Protein AF-A0A953YKD8-F1 (afdb_monomer_lite)

Secondary structure (DSSP, 8-state):
---HHHHHHHHHHHHHH-TT--EEEEEEE-TTS-EEEEEEEGGGHHHHTTT--EEEGGGGSB-TTS-B-GGGS-SGGG--PEEEEEE-TT--EE-TT-SS-EEEEEEEEE-TT-TTS---

pLDDT: mean 86.25, std 9.63, range [54.41, 97.06]

Foldseek 3Di:
DFDLVLQLVVLVVVCVVCVQAFKEWEWEAAPVRDIDTDIDGSVCSNVLSVLNDWDFLQQNPAPPVRHGDVVVVQDPVVPRATWRKGWDPPAWAWDVPDPGTYTYTYIFTDGPVGNPDTRD

Radius of gyration: 14.73 Å; chains: 1; bounding box: 39×30×34 Å

Structure (mmCIF, N/CA/C/O backbone):
data_AF-A0A953YKD8-F1
#
_entry.id   AF-A0A953YKD8-F1
#
loop_
_atom_site.group_PDB
_atom_site.id
_atom_site.type_symbol
_atom_site.label_atom_id
_atom_site.label_alt_id
_atom_site.label_comp_id
_atom_site.label_asym_id
_atom_site.label_entity_id
_atom_site.label_seq_id
_atom_site.pdbx_PDB_ins_code
_atom_site.Cartn_x
_atom_site.Cartn_y
_atom_site.Cartn_z
_atom_site.occupancy
_atom_site.B_iso_or_equiv
_atom_site.auth_seq_id
_atom_site.auth_comp_id
_atom_site.auth_asym_id
_atom_site.auth_atom_id
_atom_site.pdbx_PDB_model_num
ATOM 1 N N . MET A 1 1 ? -7.433 10.111 -12.520 1.00 64.25 1 MET A N 1
ATOM 2 C CA . MET A 1 1 ? -7.362 11.146 -11.475 1.00 64.25 1 MET A CA 1
ATOM 3 C C . MET A 1 1 ? -7.760 10.469 -10.183 1.00 64.25 1 MET A C 1
ATOM 5 O O . MET A 1 1 ? -8.803 9.824 -10.176 1.00 64.25 1 MET A O 1
ATOM 9 N N . PHE A 1 2 ? -6.877 10.481 -9.191 1.00 79.81 2 PHE A N 1
ATOM 10 C CA . PHE A 1 2 ? -7.077 9.792 -7.917 1.00 79.81 2 PHE A CA 1
ATOM 11 C C . PHE A 1 2 ? -8.248 10.428 -7.151 1.00 79.81 2 PHE A C 1
ATOM 13 O O . PHE A 1 2 ? -8.464 11.636 -7.258 1.00 79.81 2 PHE A O 1
ATOM 20 N N . ASP A 1 3 ? -9.052 9.616 -6.461 1.00 84.25 3 ASP A N 1
ATOM 21 C CA . ASP A 1 3 ? -10.256 10.071 -5.748 1.00 84.25 3 ASP A CA 1
ATOM 22 C C . ASP A 1 3 ? -10.079 9.892 -4.237 1.00 84.25 3 ASP A C 1
ATOM 24 O O . ASP A 1 3 ? -10.720 9.075 -3.570 1.00 84.25 3 ASP A O 1
ATOM 28 N N . ASP A 1 4 ? -9.150 10.678 -3.705 1.00 81.69 4 ASP A N 1
ATOM 29 C CA . ASP A 1 4 ? -8.762 10.631 -2.299 1.00 81.69 4 ASP A CA 1
ATOM 30 C C . ASP A 1 4 ? -9.909 11.063 -1.368 1.00 81.69 4 ASP A C 1
ATOM 32 O O . ASP A 1 4 ? -10.013 10.603 -0.230 1.00 81.69 4 ASP A O 1
ATOM 36 N N . ALA A 1 5 ? -10.814 11.918 -1.859 1.00 84.56 5 ALA A N 1
ATOM 37 C CA . ALA A 1 5 ? -11.975 12.384 -1.108 1.00 84.56 5 ALA A CA 1
ATOM 38 C C . ALA A 1 5 ? -13.009 11.269 -0.899 1.00 84.56 5 ALA A C 1
ATOM 40 O O . ALA A 1 5 ? -13.537 11.131 0.209 1.00 84.56 5 ALA A O 1
ATOM 41 N N . ALA A 1 6 ? -13.283 10.456 -1.926 1.00 89.06 6 ALA A N 1
ATOM 42 C CA . ALA A 1 6 ? -14.122 9.271 -1.769 1.00 89.06 6 ALA A CA 1
ATOM 43 C C . ALA A 1 6 ? -13.491 8.275 -0.787 1.00 89.06 6 ALA A C 1
ATOM 45 O O . ALA A 1 6 ? -14.187 7.758 0.092 1.00 89.06 6 ALA A O 1
ATOM 46 N N . PHE A 1 7 ? -12.171 8.077 -0.871 1.00 92.12 7 PHE A N 1
ATOM 47 C CA . PHE A 1 7 ? -11.462 7.201 0.058 1.00 92.12 7 PHE A CA 1
ATOM 48 C C . PHE A 1 7 ? -11.509 7.705 1.508 1.00 92.12 7 PHE A C 1
ATOM 50 O O . PHE A 1 7 ? -11.652 6.905 2.427 1.00 92.12 7 PHE A O 1
ATOM 57 N N . ALA A 1 8 ? -11.447 9.019 1.747 1.00 91.44 8 ALA A N 1
ATOM 58 C CA . ALA A 1 8 ? -11.550 9.580 3.097 1.00 91.44 8 ALA A CA 1
ATOM 59 C C . ALA A 1 8 ? -12.854 9.167 3.803 1.00 91.44 8 ALA A C 1
ATOM 61 O O . ALA A 1 8 ? -12.846 8.801 4.981 1.00 91.44 8 ALA A O 1
ATOM 62 N N . ALA A 1 9 ? -13.976 9.212 3.078 1.00 92.50 9 ALA A N 1
ATOM 63 C CA . ALA A 1 9 ? -15.276 8.805 3.603 1.00 92.50 9 ALA A CA 1
ATOM 64 C C . ALA A 1 9 ? -15.348 7.287 3.838 1.00 92.50 9 ALA A C 1
ATOM 66 O O . ALA A 1 9 ? -15.866 6.848 4.865 1.00 92.50 9 ALA A O 1
ATOM 67 N N . GLU A 1 10 ? -14.798 6.493 2.915 1.00 94.44 10 GLU A N 1
ATOM 68 C CA . GLU A 1 10 ? -14.698 5.034 3.039 1.00 94.44 10 GLU A CA 1
ATOM 69 C C . GLU A 1 10 ? -13.854 4.619 4.250 1.00 94.44 10 GLU A C 1
ATOM 71 O O . GLU A 1 10 ? -14.288 3.787 5.043 1.00 94.44 10 GLU A O 1
ATOM 76 N N . ALA A 1 11 ? -12.687 5.236 4.438 1.00 93.75 11 ALA A N 1
ATOM 77 C CA . ALA A 1 11 ? -11.790 4.976 5.558 1.00 93.75 11 ALA A CA 1
ATOM 78 C C . ALA A 1 11 ? -12.462 5.244 6.912 1.00 93.75 11 ALA A C 1
ATOM 80 O O . ALA A 1 11 ? -12.356 4.426 7.826 1.00 93.75 11 ALA A O 1
ATOM 81 N N . ALA A 1 12 ? -13.185 6.363 7.036 1.00 93.31 12 ALA A N 1
ATOM 82 C CA . ALA A 1 12 ? -13.934 6.683 8.250 1.00 93.31 12 ALA A CA 1
ATOM 83 C C . ALA A 1 12 ? -15.038 5.648 8.522 1.00 93.31 12 ALA A C 1
ATOM 85 O O . ALA A 1 12 ? -15.122 5.110 9.623 1.00 93.31 12 ALA A O 1
ATOM 86 N N . ALA A 1 13 ? -15.834 5.311 7.501 1.00 95.06 13 ALA A N 1
ATOM 87 C CA . ALA A 1 13 ? -16.893 4.312 7.626 1.00 95.06 13 ALA A CA 1
ATOM 88 C C . ALA A 1 13 ? -16.350 2.914 7.976 1.00 95.06 13 ALA A C 1
ATOM 90 O O . ALA A 1 13 ? -16.966 2.188 8.756 1.00 95.06 13 ALA A O 1
ATOM 91 N N . TYR A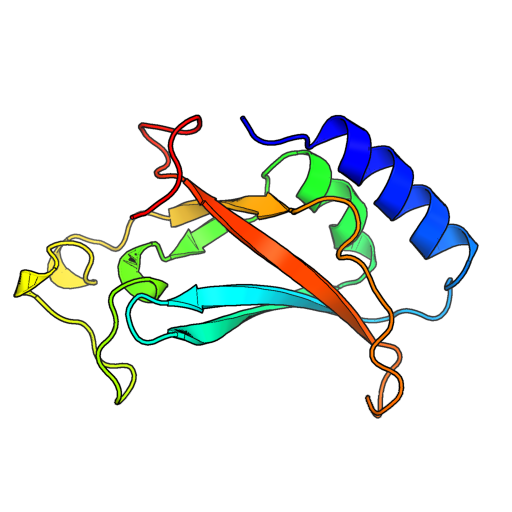 1 14 ? -15.191 2.541 7.426 1.00 95.81 14 TYR A N 1
ATOM 92 C CA . TYR A 1 14 ? -14.529 1.275 7.725 1.00 95.81 14 TYR A CA 1
ATOM 93 C C . TYR A 1 14 ? -14.069 1.203 9.184 1.00 95.81 14 TYR A C 1
ATOM 95 O O . TYR A 1 14 ? -14.329 0.203 9.846 1.00 95.81 14 TYR A O 1
ATOM 103 N N . LEU A 1 15 ? -13.414 2.248 9.702 1.00 94.50 15 LEU A N 1
ATOM 104 C CA . LEU A 1 15 ? -12.930 2.267 11.089 1.00 94.50 15 LEU A CA 1
ATOM 105 C C . LEU A 1 15 ? -14.078 2.249 12.107 1.00 94.50 15 LEU A C 1
ATOM 107 O O . LEU A 1 15 ? -13.950 1.603 13.145 1.00 94.50 15 LEU A O 1
ATOM 111 N N . ASP A 1 16 ? -15.208 2.886 11.792 1.00 95.50 16 ASP A N 1
ATOM 112 C CA . ASP A 1 16 ? -16.421 2.808 12.614 1.00 95.50 16 ASP A CA 1
ATOM 113 C C . ASP A 1 16 ? -17.013 1.387 12.633 1.00 95.50 16 ASP A C 1
ATOM 115 O O . ASP A 1 16 ? -17.519 0.930 13.661 1.00 95.50 16 ASP A O 1
ATOM 119 N N . ALA A 1 17 ? -16.956 0.676 11.501 1.00 96.00 17 ALA A N 1
ATOM 120 C CA . ALA A 1 17 ? -17.465 -0.689 11.372 1.00 96.00 17 ALA A CA 1
ATOM 121 C C . ALA A 1 17 ? -16.509 -1.760 11.935 1.00 96.00 17 ALA A C 1
ATOM 123 O O . ALA A 1 17 ? -16.974 -2.806 12.390 1.00 96.00 17 ALA A O 1
ATOM 124 N N . HIS A 1 18 ? -15.200 -1.496 11.906 1.00 95.38 18 HIS A N 1
ATOM 125 C CA . HIS A 1 18 ? -14.125 -2.423 12.274 1.00 95.38 18 HIS A CA 1
ATOM 126 C C . HIS A 1 18 ? -13.112 -1.781 13.242 1.00 95.38 18 HIS A C 1
ATOM 128 O O . HIS A 1 18 ? -11.915 -1.701 12.919 1.00 95.38 18 HIS A O 1
ATOM 134 N N . PRO A 1 19 ? -13.558 -1.321 14.429 1.00 95.06 19 PRO A N 1
ATOM 135 C CA . PRO A 1 19 ? -12.711 -0.613 15.393 1.00 95.06 19 PRO A CA 1
ATOM 136 C C . PRO A 1 19 ? -11.572 -1.473 15.961 1.00 95.06 19 PRO A C 1
ATOM 138 O O . PRO A 1 19 ? -10.636 -0.949 16.557 1.00 95.06 19 PRO A O 1
ATOM 141 N N . GLU A 1 20 ? -11.640 -2.794 15.802 1.00 95.19 20 GLU A N 1
ATOM 142 C CA . GLU A 1 20 ? -10.607 -3.743 16.208 1.00 95.19 20 GLU A CA 1
ATOM 143 C C . GLU A 1 20 ? -9.412 -3.815 15.249 1.00 95.19 20 GLU A C 1
ATOM 145 O O . GLU A 1 20 ? -8.426 -4.471 15.580 1.00 95.19 20 GLU A O 1
ATOM 150 N N . THR A 1 21 ? -9.490 -3.196 14.063 1.00 96.44 21 THR A N 1
ATOM 151 C CA . THR A 1 21 ? -8.423 -3.255 13.052 1.00 96.44 21 THR A CA 1
ATOM 152 C C . THR A 1 21 ? -7.113 -2.704 13.618 1.00 96.44 21 THR A C 1
ATOM 154 O O . THR A 1 21 ? -7.043 -1.558 14.045 1.00 96.44 21 THR A O 1
ATOM 157 N N . GLU A 1 22 ? -6.042 -3.496 13.567 1.00 95.81 22 GLU A N 1
ATOM 158 C CA . GLU A 1 22 ? -4.723 -3.089 14.066 1.00 95.81 22 GLU A CA 1
ATOM 159 C C . GLU A 1 22 ? -3.801 -2.616 12.935 1.00 95.81 22 GLU A C 1
ATOM 161 O O . GLU A 1 22 ? -2.956 -1.736 13.119 1.00 95.81 22 GLU A O 1
ATOM 166 N N . LYS A 1 23 ? -3.936 -3.227 11.755 1.00 95.25 23 LYS A N 1
ATOM 167 C CA . LYS A 1 23 ? -2.997 -3.084 10.639 1.00 95.25 23 LYS A CA 1
ATOM 168 C C . LYS A 1 23 ? -3.741 -2.928 9.319 1.00 95.25 23 LYS A C 1
ATOM 170 O O . LYS A 1 23 ? -4.769 -3.562 9.109 1.00 95.25 23 LYS A O 1
ATOM 175 N N . VAL A 1 24 ? -3.167 -2.162 8.401 1.00 95.31 24 VAL A N 1
ATOM 176 C CA . VAL A 1 24 ? -3.621 -2.059 7.013 1.00 95.31 24 VAL A CA 1
ATOM 177 C C . VAL A 1 24 ? -2.481 -2.441 6.078 1.00 95.31 24 VAL A C 1
ATOM 179 O O . VAL A 1 24 ? -1.339 -2.008 6.250 1.00 95.31 24 VAL A O 1
ATOM 182 N N . GLU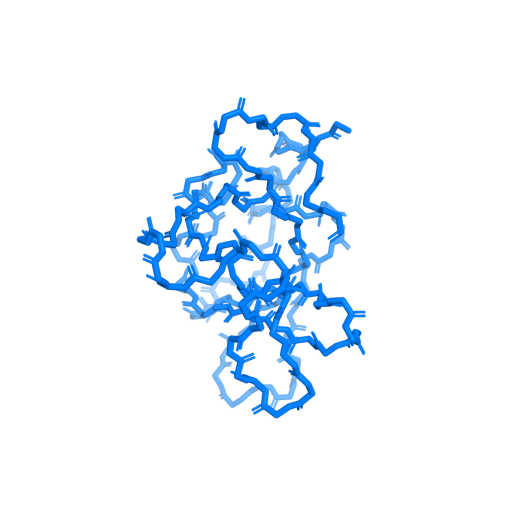 A 1 25 ? -2.782 -3.285 5.100 1.00 94.94 25 GLU A N 1
ATOM 183 C CA . GLU A 1 25 ? -1.882 -3.669 4.020 1.00 94.94 25 GLU A CA 1
ATOM 184 C C . GLU A 1 25 ? -2.156 -2.792 2.804 1.00 94.94 25 GLU A C 1
ATOM 186 O O . GLU A 1 25 ? -3.231 -2.837 2.213 1.00 94.94 25 GLU A O 1
ATOM 191 N N . LEU A 1 26 ? -1.172 -1.976 2.450 1.00 93.81 26 LEU A N 1
ATOM 192 C CA . LEU A 1 26 ? -1.173 -1.176 1.237 1.00 93.81 26 LEU A CA 1
ATOM 193 C C . LEU A 1 26 ? -0.623 -2.059 0.131 1.00 93.81 26 LEU A C 1
ATOM 195 O O . LEU A 1 26 ? 0.516 -2.495 0.270 1.00 93.81 26 LEU A O 1
ATOM 199 N N . LEU A 1 27 ? -1.396 -2.341 -0.913 1.00 94.00 27 LEU A N 1
ATOM 200 C CA . LEU A 1 27 ? -1.040 -3.315 -1.946 1.00 94.00 27 LEU A CA 1
ATOM 201 C C . LEU A 1 27 ? -1.035 -2.674 -3.332 1.00 94.00 27 LEU A C 1
ATOM 203 O O . LEU A 1 27 ? -1.958 -1.949 -3.679 1.00 94.00 27 LEU A O 1
ATOM 207 N N . PHE A 1 28 ? -0.045 -2.985 -4.159 1.00 91.12 28 PHE A N 1
ATOM 208 C CA . PHE A 1 28 ? -0.021 -2.609 -5.572 1.00 91.12 28 PHE A CA 1
ATOM 209 C C . PHE A 1 28 ? 0.682 -3.696 -6.402 1.00 91.12 28 PHE A C 1
ATOM 211 O O . PHE A 1 28 ? 1.593 -4.352 -5.891 1.00 91.12 28 PHE A O 1
ATOM 218 N N . PRO A 1 29 ? 0.260 -3.942 -7.653 1.00 90.94 29 PRO A N 1
ATOM 219 C CA . PRO A 1 29 ? 0.982 -4.827 -8.560 1.00 90.94 29 PRO A CA 1
ATOM 220 C C . PRO A 1 29 ? 2.215 -4.121 -9.140 1.00 90.94 29 PRO A C 1
ATOM 222 O O . PRO A 1 29 ? 2.137 -2.953 -9.511 1.00 90.94 29 PRO A O 1
ATOM 225 N N . ASP A 1 30 ? 3.336 -4.832 -9.243 1.00 88.94 30 ASP A N 1
ATOM 226 C CA . ASP A 1 30 ? 4.493 -4.388 -10.030 1.00 88.94 30 ASP A CA 1
ATOM 227 C C . ASP A 1 30 ? 4.331 -4.722 -11.529 1.00 88.94 30 ASP A C 1
ATOM 229 O O . ASP A 1 30 ? 3.347 -5.344 -11.943 1.00 88.94 30 ASP A O 1
ATOM 233 N N . ALA A 1 31 ? 5.322 -4.362 -12.351 1.00 85.94 31 ALA A N 1
ATOM 234 C CA . ALA A 1 31 ? 5.335 -4.641 -13.790 1.00 85.94 31 ALA A CA 1
ATOM 235 C C . ALA A 1 31 ? 5.273 -6.143 -14.151 1.00 85.94 31 ALA A C 1
ATOM 237 O O . ALA A 1 31 ? 4.891 -6.501 -15.267 1.00 85.94 31 ALA A O 1
ATOM 238 N N . ASN A 1 32 ? 5.616 -7.036 -13.217 1.00 88.75 32 ASN A N 1
ATOM 239 C CA . ASN A 1 32 ? 5.515 -8.488 -13.379 1.00 88.75 32 ASN A CA 1
ATOM 240 C C . ASN A 1 32 ? 4.179 -9.049 -12.852 1.00 88.75 32 ASN A C 1
ATOM 242 O O . ASN A 1 32 ? 3.960 -10.262 -12.897 1.00 88.75 32 ASN A O 1
ATOM 246 N N . GLY A 1 33 ? 3.288 -8.197 -12.335 1.00 88.50 33 GLY A N 1
ATOM 247 C CA . GLY A 1 33 ? 2.036 -8.589 -11.691 1.00 88.50 33 GLY A CA 1
ATOM 248 C C . GLY A 1 33 ? 2.213 -9.158 -10.281 1.00 88.50 33 GLY A C 1
ATOM 249 O O . GLY A 1 33 ? 1.271 -9.735 -9.732 1.00 88.50 33 GLY A O 1
ATOM 250 N N . VAL A 1 34 ? 3.397 -9.020 -9.680 1.00 91.81 34 VAL A N 1
ATOM 251 C CA . VAL A 1 34 ? 3.649 -9.425 -8.296 1.00 91.81 34 VAL A CA 1
ATOM 252 C C . VAL A 1 34 ? 3.049 -8.373 -7.373 1.00 91.81 34 VAL A C 1
ATOM 254 O O . VAL A 1 34 ? 3.349 -7.186 -7.486 1.00 91.81 34 VAL A O 1
ATOM 257 N N . ILE A 1 35 ? 2.201 -8.806 -6.438 1.00 91.44 35 ILE A N 1
ATOM 258 C CA . ILE A 1 35 ? 1.648 -7.909 -5.422 1.00 91.44 35 ILE A CA 1
ATOM 259 C C . ILE A 1 35 ? 2.747 -7.538 -4.431 1.00 91.44 35 ILE A C 1
ATOM 261 O O . ILE A 1 35 ? 3.329 -8.398 -3.766 1.00 91.44 35 ILE A O 1
ATOM 265 N N . ARG A 1 36 ? 2.998 -6.238 -4.320 1.00 90.69 36 ARG A N 1
ATOM 266 C CA . ARG A 1 36 ? 3.950 -5.627 -3.399 1.00 90.69 36 ARG A CA 1
ATOM 267 C C . ARG A 1 36 ? 3.242 -4.619 -2.516 1.00 90.69 36 ARG A C 1
ATOM 269 O O . ARG A 1 36 ? 2.096 -4.247 -2.764 1.00 90.69 36 ARG A O 1
ATOM 276 N N . GLY A 1 37 ? 3.937 -4.174 -1.475 1.00 88.69 37 GLY A N 1
ATOM 277 C CA . GLY A 1 37 ? 3.438 -3.076 -0.675 1.00 88.69 37 GLY A CA 1
ATOM 278 C C . GLY A 1 37 ? 3.985 -2.990 0.735 1.00 88.69 37 GLY A C 1
ATOM 279 O O . GLY A 1 37 ? 5.087 -3.455 1.025 1.00 88.69 37 GLY A O 1
ATOM 280 N N . LYS A 1 38 ? 3.224 -2.327 1.605 1.00 90.56 38 LYS A N 1
ATOM 281 C CA . LYS A 1 38 ? 3.672 -1.913 2.936 1.00 90.56 38 LYS A CA 1
ATOM 282 C C . LYS A 1 38 ? 2.569 -2.097 3.960 1.00 90.56 38 LYS A C 1
ATOM 284 O O . LYS A 1 38 ? 1.396 -1.877 3.682 1.00 90.56 38 LYS A O 1
ATOM 289 N N . TRP A 1 39 ? 2.962 -2.455 5.173 1.00 92.81 39 TRP A N 1
ATOM 290 C CA . TRP A 1 39 ? 2.059 -2.451 6.314 1.00 92.81 39 TRP A CA 1
ATOM 291 C C . TRP A 1 39 ? 2.115 -1.118 7.045 1.00 92.81 39 TRP A C 1
ATOM 293 O O . TRP A 1 39 ? 3.201 -0.600 7.317 1.00 92.81 39 TRP A O 1
ATOM 303 N N . VAL A 1 40 ? 0.944 -0.601 7.400 1.00 92.69 40 VAL A N 1
ATOM 304 C CA . VAL A 1 40 ? 0.785 0.592 8.233 1.00 92.69 40 VAL A CA 1
ATOM 305 C C . VAL A 1 40 ? -0.173 0.306 9.395 1.00 92.69 40 VAL A C 1
ATOM 307 O O . VAL A 1 40 ? -1.004 -0.600 9.290 1.00 92.69 40 VAL A O 1
ATOM 310 N N . PRO A 1 41 ? -0.061 1.021 10.525 1.00 94.19 41 PRO A N 1
ATOM 311 C CA . PRO A 1 41 ? -1.068 0.985 11.583 1.00 94.19 41 PRO A CA 1
ATOM 312 C C . PRO A 1 41 ? -2.440 1.448 11.076 1.00 94.19 41 PRO A C 1
ATOM 314 O O . PRO A 1 41 ? -2.515 2.306 10.198 1.00 94.19 41 PRO A O 1
ATOM 317 N N . ALA A 1 42 ? -3.525 0.934 11.659 1.00 93.12 42 ALA A N 1
ATOM 318 C CA . ALA A 1 42 ? -4.882 1.383 11.323 1.00 93.12 42 ALA A CA 1
ATOM 319 C C . ALA A 1 42 ? -5.097 2.892 11.547 1.00 93.12 42 ALA A C 1
ATOM 321 O O . ALA A 1 42 ? -5.782 3.536 10.758 1.00 93.12 42 ALA A O 1
ATOM 322 N N . ASP A 1 43 ? -4.424 3.479 12.539 1.00 91.38 43 ASP A N 1
ATOM 323 C CA . ASP A 1 43 ? -4.457 4.922 12.820 1.00 91.38 43 ASP A CA 1
ATOM 324 C C . ASP A 1 43 ? -3.904 5.791 11.673 1.00 91.38 43 ASP A C 1
ATOM 326 O O . ASP A 1 43 ? -4.174 6.994 11.610 1.00 91.38 43 ASP A O 1
ATOM 330 N N . ASP A 1 44 ? -3.127 5.205 10.755 1.00 90.25 44 ASP A N 1
ATOM 331 C CA . ASP A 1 44 ? -2.597 5.898 9.578 1.00 90.25 44 ASP A CA 1
ATOM 332 C C . ASP A 1 44 ? -3.549 5.831 8.372 1.00 90.25 44 ASP A C 1
AT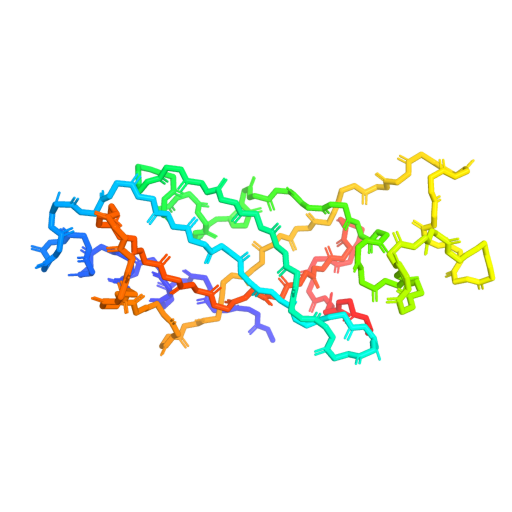OM 334 O O . ASP A 1 44 ? -3.337 6.544 7.391 1.00 90.25 44 ASP A O 1
ATOM 338 N N . LEU A 1 45 ? -4.626 5.041 8.443 1.00 89.06 45 LEU A N 1
ATOM 339 C CA . LEU A 1 45 ? -5.612 4.888 7.371 1.00 89.06 45 LEU A CA 1
ATOM 340 C C . LEU A 1 45 ? -6.235 6.229 6.923 1.00 89.06 45 LEU A C 1
ATOM 342 O O . LEU A 1 45 ? -6.280 6.469 5.716 1.00 89.06 45 LEU A O 1
ATOM 346 N N . PRO A 1 46 ? -6.614 7.167 7.821 1.00 87.75 46 PRO A N 1
ATOM 347 C CA . PRO A 1 46 ? -7.103 8.483 7.403 1.00 87.75 46 PRO A CA 1
ATOM 348 C C . PRO A 1 46 ? -6.036 9.336 6.701 1.00 87.75 46 PRO A C 1
ATOM 350 O O . PRO A 1 46 ? -6.368 10.209 5.905 1.00 87.75 46 PRO A O 1
ATOM 353 N N . LYS A 1 47 ? -4.746 9.096 6.977 1.00 86.19 47 LYS A N 1
ATOM 354 C CA . LYS A 1 47 ? -3.637 9.837 6.355 1.00 86.19 47 LYS A CA 1
ATOM 355 C C . LYS A 1 47 ? -3.430 9.422 4.896 1.00 86.19 47 LYS A C 1
ATOM 357 O O . LYS A 1 47 ? -3.028 10.252 4.081 1.00 86.19 47 LYS A O 1
ATOM 362 N N . LEU A 1 48 ? -3.775 8.178 4.544 1.00 83.62 48 LEU A N 1
ATOM 363 C CA . LEU A 1 48 ? -3.745 7.692 3.157 1.00 83.62 48 LEU A CA 1
ATOM 364 C C . LEU A 1 48 ? -4.615 8.540 2.223 1.00 83.62 48 LEU A C 1
ATOM 366 O O . LEU A 1 48 ? -4.222 8.771 1.087 1.00 83.62 48 LEU A O 1
ATOM 370 N N . ALA A 1 49 ? -5.733 9.079 2.719 1.00 79.50 49 ALA A N 1
ATOM 371 C CA . ALA A 1 49 ? -6.630 9.963 1.970 1.00 79.50 49 ALA A CA 1
ATOM 372 C C . ALA A 1 49 ? -6.034 11.354 1.656 1.00 79.50 49 ALA A C 1
ATOM 374 O O . ALA A 1 49 ? -6.718 12.230 1.142 1.00 79.50 49 ALA A O 1
ATOM 375 N N . SER A 1 50 ? -4.774 11.596 2.021 1.00 76.62 50 SER A N 1
ATOM 376 C CA . SER A 1 50 ? -4.028 12.815 1.690 1.00 76.62 50 SER A CA 1
ATOM 377 C C . SER A 1 50 ? -2.751 12.524 0.897 1.00 76.62 50 SER A C 1
ATOM 379 O O . SER A 1 50 ? -1.847 13.359 0.872 1.00 76.62 50 SER A O 1
ATOM 381 N N . ALA A 1 51 ? -2.642 11.319 0.318 1.00 69.12 51 ALA A N 1
ATOM 382 C CA . ALA A 1 51 ? -1.454 10.827 -0.381 1.00 69.12 51 ALA A CA 1
ATOM 383 C C . ALA A 1 51 ? -0.154 10.966 0.446 1.00 69.12 51 ALA A C 1
ATOM 385 O O . ALA A 1 51 ? 0.944 11.145 -0.082 1.00 69.12 51 ALA A O 1
ATOM 386 N N . SER A 1 52 ? -0.260 10.902 1.781 1.00 70.25 52 SER A N 1
ATOM 387 C CA . SER A 1 52 ? 0.871 11.166 2.678 1.00 70.25 52 SER A CA 1
ATOM 388 C C . SER A 1 52 ? 1.845 9.994 2.786 1.00 70.25 52 SER A C 1
ATOM 390 O O . SER A 1 52 ? 2.904 10.127 3.405 1.00 70.25 52 SER A O 1
ATOM 392 N N . VAL A 1 53 ? 1.466 8.818 2.278 1.00 80.75 53 VAL A N 1
ATOM 393 C CA . VAL A 1 53 ? 2.315 7.633 2.334 1.00 80.75 53 VAL A CA 1
ATOM 394 C C . VAL A 1 53 ? 3.220 7.594 1.125 1.00 80.75 53 VAL A C 1
ATOM 396 O O . VAL A 1 53 ? 2.787 7.658 -0.021 1.00 80.75 53 VAL A O 1
ATOM 399 N N . ARG A 1 54 ? 4.502 7.460 1.441 1.00 81.69 54 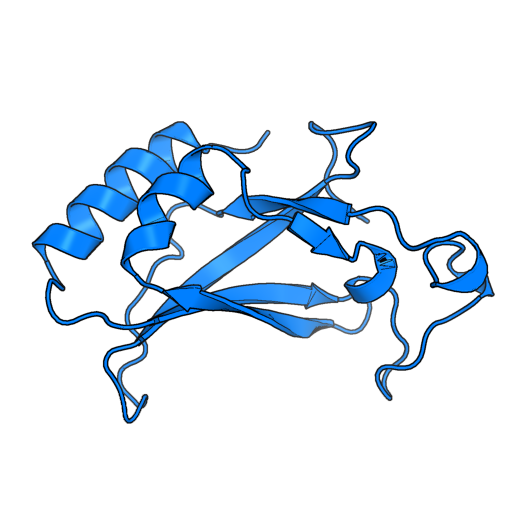ARG A N 1
ATOM 400 C CA . ARG A 1 54 ? 5.577 7.339 0.481 1.00 81.69 54 ARG A CA 1
ATOM 401 C C . ARG A 1 54 ? 6.017 5.898 0.345 1.00 81.69 54 ARG A C 1
ATOM 403 O O . ARG A 1 54 ? 6.138 5.178 1.348 1.00 81.69 54 ARG A O 1
ATOM 410 N N . LEU A 1 55 ? 6.212 5.500 -0.903 1.00 84.50 55 LEU A N 1
ATOM 411 C CA . LEU A 1 55 ? 6.703 4.192 -1.292 1.00 84.50 55 LEU A CA 1
ATOM 412 C C . LEU A 1 55 ? 7.798 4.377 -2.347 1.00 84.50 55 LEU A C 1
ATOM 414 O O . LEU A 1 55 ? 7.635 5.232 -3.218 1.00 84.50 55 LEU A O 1
ATOM 418 N N . PRO A 1 56 ? 8.881 3.587 -2.287 1.00 84.25 56 PRO A N 1
ATOM 419 C CA . PRO A 1 56 ? 9.937 3.650 -3.288 1.00 84.25 56 PRO A CA 1
ATOM 420 C C . PRO A 1 56 ? 9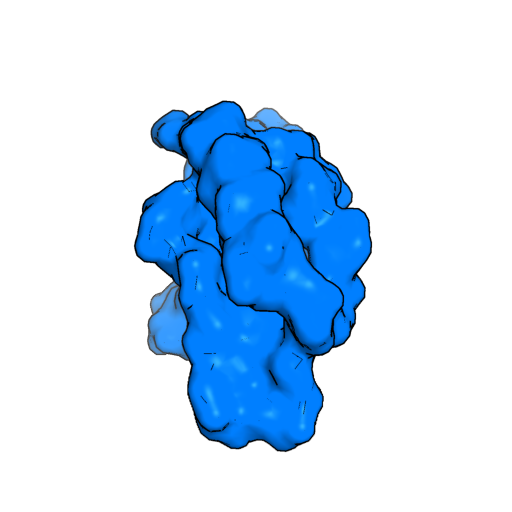.370 3.326 -4.671 1.00 84.25 56 PRO A C 1
ATOM 422 O O . PRO A 1 56 ? 8.676 2.317 -4.835 1.00 84.25 56 PRO A O 1
ATOM 425 N N . ILE A 1 57 ? 9.640 4.181 -5.661 1.00 82.88 57 ILE A N 1
ATOM 426 C CA . ILE A 1 57 ? 9.139 3.988 -7.032 1.00 82.88 57 ILE A CA 1
ATOM 427 C C . ILE A 1 57 ? 9.811 2.771 -7.674 1.00 82.88 57 ILE A C 1
ATOM 429 O O . ILE A 1 57 ? 9.171 2.061 -8.451 1.00 82.88 57 ILE A O 1
ATOM 433 N N . SER A 1 58 ? 11.058 2.471 -7.291 1.00 82.75 58 SER A N 1
ATOM 434 C CA . SER A 1 58 ? 11.790 1.269 -7.715 1.00 82.75 58 SER A CA 1
ATOM 435 C C . SER A 1 58 ? 10.981 -0.024 -7.546 1.00 82.75 58 SER A C 1
ATOM 437 O O . SER A 1 58 ? 11.070 -0.926 -8.379 1.00 82.75 58 SER A O 1
ATOM 439 N N . ALA A 1 59 ? 10.100 -0.087 -6.538 1.00 85.00 59 ALA A N 1
ATOM 440 C CA . ALA A 1 59 ? 9.268 -1.250 -6.257 1.00 85.00 59 ALA A CA 1
ATOM 441 C C . ALA A 1 59 ? 8.300 -1.621 -7.399 1.00 85.00 59 ALA A C 1
ATOM 443 O O . ALA A 1 59 ? 7.845 -2.763 -7.434 1.00 85.00 59 ALA A O 1
ATOM 444 N N . TYR A 1 60 ? 7.995 -0.711 -8.334 1.00 84.00 60 TYR A N 1
ATOM 445 C CA . TYR A 1 60 ? 7.200 -1.021 -9.534 1.00 84.00 60 TYR A CA 1
ATOM 446 C C . TYR A 1 60 ? 7.979 -1.800 -10.598 1.00 84.00 60 TYR A C 1
ATOM 448 O O . TYR A 1 60 ? 7.370 -2.501 -11.406 1.00 84.00 60 TYR A O 1
ATOM 456 N N . ALA A 1 61 ? 9.308 -1.694 -10.609 1.00 85.00 61 ALA A N 1
ATOM 457 C CA . ALA A 1 61 ? 10.156 -2.168 -11.702 1.00 85.00 61 ALA A CA 1
ATOM 458 C C . ALA A 1 61 ? 11.279 -3.104 -11.235 1.00 85.00 61 ALA A C 1
ATOM 460 O O . ALA A 1 61 ? 12.346 -3.169 -11.849 1.00 85.00 61 ALA A O 1
ATOM 461 N N . LEU A 1 62 ? 11.026 -3.839 -10.154 1.00 86.88 62 LEU A N 1
ATOM 462 C CA . LEU A 1 62 ? 11.883 -4.940 -9.735 1.00 86.88 62 LEU A CA 1
ATOM 463 C C . LEU A 1 62 ? 11.757 -6.107 -10.718 1.00 86.88 62 LEU A C 1
ATOM 465 O O . LEU A 1 62 ? 10.733 -6.275 -11.383 1.00 86.88 62 LEU A O 1
ATOM 469 N N . ASP A 1 63 ? 12.783 -6.944 -10.798 1.00 86.81 63 ASP A N 1
ATOM 470 C CA . ASP A 1 63 ? 12.687 -8.204 -11.522 1.00 86.81 63 ASP A CA 1
ATOM 471 C C . ASP A 1 63 ? 11.818 -9.231 -10.763 1.00 86.81 63 ASP A C 1
ATOM 473 O O . ASP A 1 63 ? 11.317 -8.997 -9.654 1.00 86.81 63 ASP A O 1
ATOM 477 N N . ILE A 1 64 ? 11.634 -10.411 -11.363 1.00 88.12 64 ILE A N 1
ATOM 478 C CA . ILE A 1 64 ? 10.835 -11.489 -10.761 1.00 88.12 64 ILE A CA 1
ATOM 479 C C . ILE A 1 64 ? 11.427 -12.022 -9.443 1.00 88.12 64 ILE A C 1
ATOM 481 O O . ILE A 1 64 ? 10.707 -12.622 -8.644 1.00 88.12 64 ILE A O 1
ATOM 485 N N . TRP A 1 65 ? 12.719 -11.800 -9.202 1.00 88.38 65 TRP A N 1
ATOM 486 C CA . TRP A 1 65 ? 13.416 -12.160 -7.969 1.00 88.38 65 TRP A CA 1
ATOM 487 C C . TRP A 1 65 ? 13.379 -11.039 -6.922 1.00 88.38 65 TRP A C 1
ATOM 489 O O . TRP A 1 65 ? 13.738 -11.271 -5.769 1.00 88.38 65 TRP A O 1
ATOM 499 N N . GLY A 1 66 ? 12.862 -9.861 -7.283 1.00 84.12 66 GLY A N 1
ATOM 500 C CA . GLY A 1 66 ? 12.788 -8.690 -6.419 1.00 84.12 66 GLY A CA 1
ATOM 501 C C . GLY A 1 66 ? 14.063 -7.847 -6.413 1.00 84.12 66 GLY A C 1
ATOM 502 O O . GLY A 1 66 ? 14.239 -7.063 -5.485 1.00 84.12 66 GLY A O 1
ATOM 503 N N . GLU A 1 67 ? 14.936 -8.015 -7.404 1.00 85.81 67 GLU A N 1
ATOM 504 C CA . GLU A 1 67 ? 16.154 -7.228 -7.577 1.00 85.81 67 GLU A CA 1
ATOM 505 C C . GLU A 1 67 ? 15.893 -5.987 -8.439 1.00 85.81 67 GLU A C 1
ATOM 507 O O . GLU A 1 67 ? 15.033 -5.978 -9.324 1.00 85.81 67 GLU A O 1
ATOM 512 N N . ASP A 1 68 ? 16.650 -4.927 -8.168 1.00 83.25 68 ASP A N 1
ATOM 513 C CA . ASP A 1 68 ? 16.620 -3.704 -8.958 1.00 83.25 68 ASP A CA 1
ATOM 514 C C . ASP A 1 68 ? 17.084 -3.955 -10.397 1.00 83.25 68 ASP A C 1
ATOM 516 O O . ASP A 1 68 ? 18.113 -4.588 -10.645 1.00 83.25 68 ASP A O 1
ATOM 520 N N . VAL A 1 69 ? 16.362 -3.380 -11.359 1.00 83.56 69 VAL A N 1
ATOM 521 C CA . VAL A 1 69 ? 16.727 -3.433 -12.775 1.00 83.56 69 VAL A CA 1
ATOM 522 C C . VAL A 1 69 ? 17.268 -2.074 -13.208 1.00 83.56 69 VAL A C 1
ATOM 524 O O . VAL A 1 69 ? 16.502 -1.150 -13.474 1.00 83.56 69 VAL A O 1
ATOM 527 N N . ASP A 1 70 ? 18.590 -1.953 -13.357 1.00 80.81 70 ASP A N 1
ATOM 528 C CA . ASP A 1 70 ? 19.246 -0.699 -13.778 1.00 80.81 70 ASP A CA 1
ATOM 529 C C . ASP A 1 70 ? 18.653 -0.125 -15.076 1.00 80.81 70 ASP A C 1
ATOM 531 O O . ASP A 1 70 ? 18.489 1.087 -15.222 1.00 80.81 70 ASP A O 1
ATOM 535 N N . ALA A 1 71 ? 18.282 -0.999 -16.018 1.00 81.06 71 ALA A N 1
ATOM 536 C CA . ALA A 1 71 ? 17.687 -0.609 -17.295 1.00 81.06 71 ALA A CA 1
ATOM 537 C C . ALA A 1 71 ? 16.303 0.053 -17.156 1.00 81.06 71 ALA A C 1
ATOM 539 O O . ALA A 1 71 ? 15.899 0.782 -18.060 1.00 81.06 71 ALA A O 1
ATOM 540 N N . ALA A 1 72 ? 15.591 -0.175 -16.046 1.00 75.19 72 ALA A N 1
ATOM 541 C CA . ALA A 1 72 ? 14.337 0.514 -15.756 1.00 75.19 72 ALA A CA 1
ATOM 542 C C . ALA A 1 72 ? 14.568 1.983 -15.367 1.00 75.19 72 ALA A C 1
ATOM 544 O O . ALA A 1 72 ? 13.648 2.788 -15.462 1.00 75.19 72 ALA A O 1
ATOM 545 N N . GLY A 1 73 ? 15.784 2.350 -14.939 1.00 73.50 73 GLY A N 1
ATOM 546 C CA . GLY A 1 73 ? 16.132 3.722 -14.558 1.00 73.50 73 GLY A CA 1
ATOM 547 C C . GLY A 1 73 ? 15.469 4.215 -13.266 1.00 73.50 73 GLY A C 1
ATOM 548 O O . GLY A 1 73 ? 15.562 5.399 -12.959 1.00 73.50 73 GLY A O 1
ATOM 549 N N . LEU A 1 74 ? 14.813 3.320 -12.520 1.00 71.25 74 LEU A N 1
ATOM 550 C CA . LEU A 1 74 ? 14.089 3.610 -11.275 1.00 71.25 74 LEU A CA 1
ATOM 551 C C . LEU A 1 74 ? 14.837 3.125 -10.020 1.00 71.25 74 LEU A C 1
ATOM 553 O O . LEU A 1 74 ? 14.396 3.379 -8.907 1.00 71.25 74 LEU A O 1
ATOM 557 N N . ALA A 1 75 ? 15.959 2.427 -10.203 1.00 64.69 75 ALA A N 1
ATOM 558 C CA . ALA A 1 75 ? 16.704 1.741 -9.153 1.00 64.69 75 ALA A CA 1
ATOM 559 C C . ALA A 1 75 ? 17.555 2.665 -8.254 1.00 64.69 75 ALA A C 1
ATOM 561 O O . ALA A 1 75 ? 17.960 3.772 -8.628 1.00 64.69 75 ALA A O 1
ATOM 562 N N . LEU A 1 76 ? 17.917 2.125 -7.083 1.00 57.94 76 LEU A N 1
ATOM 563 C CA . LEU A 1 76 ? 18.710 2.717 -5.993 1.00 57.94 76 LEU A CA 1
ATOM 564 C C . LEU A 1 76 ? 19.995 3.466 -6.396 1.00 57.94 76 LEU A C 1
ATOM 566 O O . LEU A 1 76 ? 20.429 4.352 -5.657 1.00 57.94 76 LEU A O 1
ATOM 570 N N . ALA A 1 77 ? 20.594 3.175 -7.556 1.00 54.41 77 ALA A N 1
ATOM 571 C CA . ALA A 1 77 ? 21.801 3.852 -8.043 1.00 54.41 77 ALA A CA 1
ATOM 572 C C . ALA A 1 77 ? 21.633 5.380 -8.221 1.00 54.41 77 ALA A C 1
ATOM 574 O O . ALA A 1 77 ? 22.628 6.105 -8.189 1.00 54.41 77 ALA A O 1
ATOM 575 N N . LEU A 1 78 ? 20.393 5.876 -8.360 1.00 55.66 78 LEU A N 1
ATOM 576 C CA . LEU A 1 78 ? 20.064 7.308 -8.445 1.00 55.66 78 LEU A CA 1
ATOM 577 C C . LEU A 1 78 ? 19.443 7.903 -7.165 1.00 55.66 78 LEU A C 1
ATOM 579 O O . LEU A 1 78 ? 19.158 9.099 -7.137 1.00 55.66 78 LEU A O 1
ATOM 583 N N . GLY A 1 79 ? 19.276 7.111 -6.099 1.00 59.12 79 GLY A N 1
ATOM 584 C CA . GLY A 1 79 ? 18.733 7.579 -4.817 1.00 59.12 79 GLY A CA 1
ATOM 585 C C . GLY A 1 79 ? 17.228 7.374 -4.606 1.00 59.12 79 GLY A C 1
ATOM 586 O O . GLY A 1 79 ? 16.677 8.082 -3.772 1.00 59.12 79 GLY A O 1
ATOM 587 N N . ASP A 1 80 ? 16.610 6.441 -5.347 1.00 67.88 80 ASP A N 1
ATOM 588 C CA . ASP A 1 80 ? 15.214 5.960 -5.239 1.00 67.88 80 ASP A CA 1
ATOM 589 C C . ASP A 1 80 ? 14.215 7.003 -4.701 1.00 67.88 80 ASP A C 1
ATOM 591 O O . ASP A 1 80 ? 13.928 7.045 -3.498 1.00 67.88 80 ASP A O 1
ATOM 595 N N . PRO A 1 81 ? 13.724 7.903 -5.570 1.00 73.00 81 PRO A N 1
ATOM 596 C CA . PRO A 1 81 ? 12.772 8.913 -5.152 1.00 73.00 81 PRO A CA 1
ATOM 597 C C . PRO A 1 81 ? 11.472 8.249 -4.696 1.00 73.00 81 PRO A C 1
ATOM 599 O O . PRO A 1 81 ? 10.869 7.443 -5.403 1.00 73.00 81 PRO A O 1
ATOM 602 N N . ASP A 1 82 ? 11.014 8.641 -3.513 1.00 81.75 82 ASP A N 1
ATOM 603 C CA . ASP A 1 82 ? 9.716 8.231 -2.998 1.00 81.75 82 ASP A CA 1
ATOM 604 C C . ASP A 1 82 ? 8.577 8.735 -3.903 1.00 81.75 82 ASP A C 1
ATOM 606 O O . ASP A 1 82 ? 8.460 9.934 -4.179 1.00 81.75 82 ASP A O 1
ATOM 610 N N . GLY A 1 83 ? 7.689 7.825 -4.296 1.00 82.44 83 GLY A N 1
ATOM 611 C CA . GLY A 1 83 ? 6.428 8.119 -4.967 1.00 82.44 83 GLY A CA 1
ATOM 612 C C . GLY A 1 83 ? 5.309 8.396 -3.970 1.00 82.44 83 GLY A C 1
ATOM 613 O O . GLY A 1 83 ? 5.373 8.000 -2.801 1.00 82.44 83 GLY A O 1
ATOM 614 N N . LEU A 1 84 ? 4.263 9.075 -4.436 1.00 86.81 84 LEU A N 1
ATOM 615 C CA . LEU A 1 84 ? 3.044 9.301 -3.663 1.00 86.81 84 LEU A CA 1
ATOM 616 C C . LEU A 1 84 ? 2.106 8.114 -3.858 1.00 86.81 84 LEU A C 1
ATOM 618 O O . LEU A 1 84 ? 1.813 7.742 -4.992 1.00 86.81 84 LEU A O 1
ATOM 622 N N . ALA A 1 85 ? 1.655 7.510 -2.761 1.00 88.12 85 ALA A N 1
ATOM 623 C CA . ALA A 1 85 ? 0.724 6.394 -2.797 1.00 88.12 85 ALA A CA 1
ATOM 624 C C . ALA A 1 85 ? -0.721 6.891 -2.669 1.00 88.12 85 ALA A C 1
ATOM 626 O O . ALA A 1 85 ? -1.103 7.456 -1.642 1.00 88.12 85 ALA A O 1
ATOM 627 N N . HIS A 1 86 ? -1.520 6.606 -3.690 1.00 89.69 86 HIS A N 1
ATOM 628 C CA . HIS A 1 86 ? -2.929 6.965 -3.800 1.00 89.69 86 HIS A CA 1
ATOM 629 C C . HIS A 1 86 ? -3.802 5.728 -3.588 1.00 89.69 86 HIS A C 1
ATOM 631 O O . HIS A 1 86 ? -3.631 4.740 -4.310 1.00 89.69 86 HIS A O 1
ATOM 637 N N . PRO A 1 87 ? -4.718 5.730 -2.613 1.00 92.12 87 PRO A N 1
ATOM 638 C CA . PRO A 1 87 ? -5.618 4.608 -2.392 1.00 92.12 87 PRO A CA 1
ATOM 639 C C . PRO A 1 87 ? -6.697 4.528 -3.479 1.00 92.12 87 PRO A C 1
ATOM 641 O O . PRO A 1 87 ? -7.198 5.543 -3.957 1.00 92.12 87 PRO A O 1
ATOM 644 N N . ALA A 1 88 ? -7.082 3.310 -3.857 1.00 91.81 88 ALA A N 1
ATOM 645 C CA . ALA A 1 88 ? -8.187 3.058 -4.774 1.00 91.81 88 ALA A CA 1
ATOM 646 C C . ALA A 1 88 ? -9.498 2.876 -3.983 1.00 91.81 88 ALA A C 1
ATOM 648 O O . ALA A 1 88 ? -9.627 1.878 -3.261 1.00 91.81 88 ALA A O 1
ATOM 649 N N . PRO A 1 89 ? -10.484 3.784 -4.121 1.00 92.38 89 PRO A N 1
ATOM 650 C CA . PRO A 1 89 ? -11.755 3.650 -3.420 1.00 92.38 89 PRO A CA 1
ATOM 651 C C . PRO A 1 89 ? -12.499 2.357 -3.770 1.00 92.38 89 PRO A C 1
ATOM 653 O O . PRO A 1 89 ? -12.444 1.870 -4.902 1.00 92.38 89 PRO A O 1
ATOM 656 N N . GLY A 1 90 ? -13.221 1.810 -2.798 1.00 94.12 90 GLY A N 1
ATOM 657 C CA . GLY A 1 90 ? -13.980 0.565 -2.897 1.00 94.12 90 GLY A CA 1
ATOM 658 C C . GLY A 1 90 ? -13.135 -0.701 -2.752 1.00 94.12 90 GLY A C 1
ATOM 659 O O . GLY A 1 90 ? -13.654 -1.802 -2.944 1.00 94.12 90 GLY A O 1
ATOM 660 N N . THR A 1 91 ? -11.842 -0.566 -2.444 1.00 95.19 91 THR A N 1
ATOM 661 C CA . THR A 1 91 ? -10.926 -1.704 -2.276 1.00 95.19 91 THR A CA 1
ATOM 662 C C . THR A 1 91 ? -10.505 -1.939 -0.831 1.00 95.19 91 THR A C 1
ATOM 664 O O . THR A 1 91 ? -9.827 -2.935 -0.570 1.00 95.19 91 THR A O 1
ATOM 667 N N . LEU A 1 92 ? -10.910 -1.072 0.107 1.00 96.50 92 LEU A N 1
ATOM 668 C CA . LEU A 1 92 ? -10.620 -1.253 1.523 1.00 96.50 92 LEU A CA 1
ATOM 669 C C . LEU A 1 92 ? -11.510 -2.355 2.100 1.00 96.50 92 LEU A C 1
ATOM 671 O O . LEU A 1 92 ? -12.718 -2.186 2.265 1.00 96.50 92 LEU A O 1
ATOM 675 N N . VAL A 1 93 ? -10.907 -3.498 2.417 1.00 96.44 93 VAL A N 1
ATOM 676 C CA . VAL A 1 93 ? -11.632 -4.676 2.908 1.00 96.44 93 VAL A CA 1
ATOM 677 C C . VAL A 1 93 ? -10.878 -5.369 4.042 1.00 96.44 93 VAL A C 1
ATOM 679 O O . VAL A 1 93 ? -9.644 -5.355 4.057 1.00 96.44 93 VAL A O 1
ATOM 682 N N . PRO A 1 94 ? -11.584 -6.007 4.994 1.00 96.69 94 PRO A N 1
ATOM 683 C CA . PRO A 1 94 ? -10.932 -6.802 6.023 1.00 96.69 94 PRO A CA 1
ATOM 684 C C . PRO A 1 94 ? -10.309 -8.064 5.411 1.00 96.69 94 PRO A C 1
ATOM 686 O O . PRO A 1 94 ? -10.827 -8.630 4.447 1.00 96.69 94 PRO A O 1
ATOM 689 N N . VAL A 1 95 ? -9.218 -8.539 6.009 1.00 96.56 95 VAL A N 1
ATOM 690 C CA . VAL A 1 95 ? -8.523 -9.777 5.639 1.00 96.56 95 VAL A CA 1
ATOM 691 C C . VAL A 1 95 ? -8.956 -10.881 6.611 1.00 96.56 95 VAL A C 1
ATOM 693 O O . VAL A 1 95 ? -8.388 -11.001 7.699 1.00 96.56 95 VAL A O 1
ATOM 696 N N . PRO A 1 96 ? -9.955 -11.715 6.266 1.00 93.62 96 PRO A N 1
ATOM 697 C CA . PRO A 1 96 ? -10.629 -12.578 7.242 1.00 93.62 96 PRO A CA 1
ATOM 698 C C . PRO A 1 96 ? -9.762 -13.735 7.753 1.00 93.62 96 PRO A C 1
ATOM 700 O O . PRO A 1 96 ? -10.079 -14.341 8.772 1.00 93.62 96 PRO A O 1
ATOM 703 N N . TRP A 1 97 ? -8.677 -14.064 7.051 1.00 94.06 97 TRP A N 1
ATOM 704 C CA . TRP A 1 97 ? -7.729 -15.110 7.444 1.00 94.06 97 TRP A CA 1
ATOM 705 C C . TRP A 1 97 ? -6.511 -14.574 8.209 1.00 94.06 97 TRP A C 1
ATOM 707 O O . TRP A 1 97 ? -5.643 -15.360 8.595 1.00 94.06 97 TRP A O 1
ATOM 717 N N . ALA A 1 98 ? -6.395 -13.258 8.406 1.00 93.88 98 ALA A N 1
ATOM 718 C CA . ALA A 1 98 ? -5.269 -12.686 9.129 1.00 93.88 98 ALA A CA 1
ATOM 719 C C . ALA A 1 98 ? -5.356 -13.019 10.628 1.00 93.88 98 ALA A C 1
ATOM 721 O O . ALA A 1 98 ? -6.403 -12.891 11.254 1.00 93.88 98 ALA A O 1
ATOM 722 N N . VAL A 1 99 ? -4.226 -13.420 11.220 1.00 92.88 99 VAL A N 1
ATOM 723 C CA . VAL A 1 99 ? -4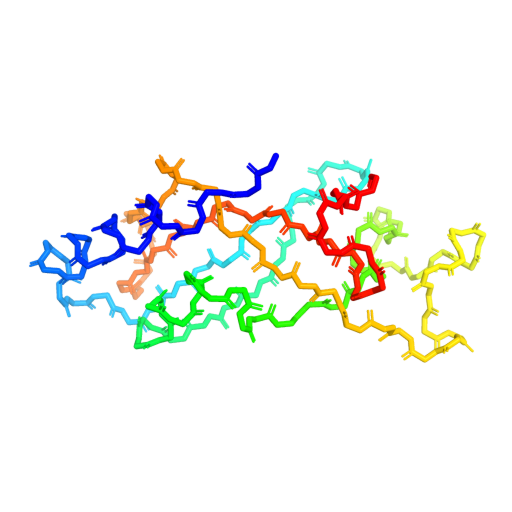.140 -13.756 12.656 1.00 92.88 99 VAL A CA 1
ATOM 724 C C . VAL A 1 99 ? -4.420 -12.539 13.543 1.00 92.88 99 VAL A C 1
ATOM 726 O O . VAL A 1 99 ? -4.983 -12.679 14.624 1.00 92.88 99 VAL A O 1
ATOM 729 N N . ARG A 1 100 ? -4.011 -11.351 13.090 1.00 94.25 100 ARG A N 1
ATOM 730 C CA . ARG A 1 100 ? -4.332 -10.068 13.725 1.00 94.25 100 ARG A CA 1
ATOM 731 C C . ARG A 1 100 ? -5.361 -9.336 12.871 1.00 94.25 100 ARG A C 1
ATOM 733 O O . ARG A 1 100 ? -5.218 -9.409 11.646 1.00 94.25 100 ARG A O 1
ATOM 740 N N . PRO A 1 101 ? -6.318 -8.603 13.465 1.00 95.88 101 PRO A N 1
ATOM 741 C CA . PRO A 1 101 ? -7.279 -7.802 12.715 1.00 95.88 101 PRO A CA 1
ATOM 742 C C . PRO A 1 101 ? -6.572 -6.889 11.710 1.00 95.88 101 PRO A C 1
ATOM 744 O O . PRO A 1 101 ? -5.844 -5.965 12.077 1.00 95.88 101 PRO A O 1
ATOM 747 N N . THR A 1 102 ? -6.720 -7.213 10.430 1.00 96.94 102 THR A N 1
ATOM 748 C CA . THR A 1 102 ? -5.975 -6.586 9.339 1.00 96.94 102 THR A CA 1
ATOM 749 C C . THR A 1 102 ? -6.944 -6.210 8.231 1.00 96.94 102 THR A C 1
ATOM 751 O O . THR A 1 102 ? -7.795 -7.019 7.869 1.00 96.94 102 THR A O 1
ATOM 754 N N . ALA A 1 103 ? -6.788 -5.013 7.678 1.00 97.06 103 ALA A N 1
ATOM 755 C CA . ALA A 1 103 ? -7.426 -4.595 6.435 1.00 97.06 103 ALA A CA 1
ATOM 756 C C . ALA A 1 103 ? -6.419 -4.617 5.283 1.00 97.06 103 ALA A C 1
ATOM 758 O O . ALA A 1 103 ? -5.211 -4.565 5.511 1.00 97.06 103 ALA A O 1
ATOM 759 N N . GLN A 1 104 ? -6.903 -4.632 4.051 1.00 96.31 104 GLN A N 1
ATOM 760 C CA . GLN A 1 104 ? -6.098 -4.418 2.854 1.00 96.31 104 GLN A CA 1
ATOM 761 C C . GLN A 1 104 ? -6.747 -3.357 1.971 1.00 96.31 104 GLN A C 1
ATOM 763 O O . GLN A 1 104 ? -7.968 -3.226 1.962 1.00 96.31 104 GLN A O 1
ATOM 768 N N . VAL A 1 105 ? -5.929 -2.624 1.224 1.00 95.44 105 VAL A N 1
ATOM 769 C CA . VAL A 1 105 ? -6.363 -1.607 0.265 1.00 95.44 105 VAL A CA 1
ATOM 770 C C . VAL A 1 105 ? -5.440 -1.628 -0.949 1.00 95.44 105 VAL A C 1
ATOM 772 O O . VAL A 1 105 ? -4.223 -1.784 -0.816 1.00 95.44 105 VAL A O 1
ATOM 775 N N . MET A 1 106 ? -6.021 -1.485 -2.139 1.00 94.38 106 MET A N 1
ATOM 776 C CA . MET A 1 106 ? -5.251 -1.343 -3.368 1.00 94.38 106 MET A CA 1
ATOM 777 C C . MET A 1 106 ? -4.777 0.099 -3.514 1.00 94.38 106 MET A C 1
ATOM 779 O O . MET A 1 106 ? -5.528 1.040 -3.277 1.00 94.38 106 MET A O 1
ATOM 783 N N . MET A 1 107 ? -3.536 0.265 -3.943 1.00 90.81 107 MET A N 1
ATOM 784 C CA . MET A 1 107 ? -2.884 1.550 -4.126 1.00 90.81 107 MET A CA 1
ATOM 785 C C . MET A 1 107 ? -2.406 1.688 -5.568 1.00 90.81 107 MET A C 1
ATOM 787 O O . MET A 1 107 ? -2.095 0.708 -6.243 1.00 90.81 107 MET A O 1
ATOM 791 N N . SER A 1 108 ? -2.297 2.927 -6.018 1.00 89.31 108 SER A N 1
ATOM 792 C CA . SER A 1 108 ? -1.528 3.332 -7.192 1.00 89.31 108 SER A CA 1
ATOM 793 C C . SER A 1 108 ? -0.432 4.281 -6.734 1.00 89.31 108 SER A C 1
ATOM 795 O O . SER A 1 108 ? -0.643 5.044 -5.796 1.00 89.31 108 SER A O 1
ATOM 797 N N . LEU A 1 109 ? 0.741 4.244 -7.357 1.00 87.44 109 LEU A N 1
ATOM 798 C CA . LEU A 1 109 ? 1.780 5.237 -7.081 1.00 87.44 109 LEU A CA 1
ATOM 799 C C . LEU A 1 109 ? 1.817 6.265 -8.202 1.00 87.44 109 LEU A C 1
ATOM 801 O O . LEU A 1 109 ? 1.564 5.927 -9.354 1.00 87.44 109 LEU A O 1
ATOM 805 N N . SER A 1 110 ? 2.181 7.496 -7.867 1.00 85.94 110 SER A N 1
ATOM 806 C CA . SER A 1 110 ? 2.578 8.523 -8.827 1.00 85.94 110 SER A CA 1
ATOM 807 C C . SER A 1 110 ? 3.986 9.030 -8.496 1.00 85.94 110 SER A C 1
ATOM 809 O O . SER A 1 110 ? 4.353 9.094 -7.314 1.00 85.94 110 SER A O 1
ATOM 811 N N . PRO A 1 111 ? 4.782 9.453 -9.490 1.00 82.56 111 PRO A N 1
ATOM 812 C CA . PRO A 1 111 ? 6.018 10.180 -9.229 1.00 82.56 111 PRO A CA 1
ATOM 813 C C . PRO A 1 111 ? 5.757 11.465 -8.430 1.00 82.56 111 PRO A C 1
ATOM 815 O O . PRO A 1 111 ? 4.726 12.114 -8.607 1.00 82.56 111 PRO A O 1
ATOM 818 N N . ALA A 1 112 ? 6.701 11.874 -7.577 1.00 77.69 112 ALA A N 1
ATOM 819 C CA . ALA A 1 112 ? 6.574 13.122 -6.815 1.00 77.69 112 ALA A CA 1
ATOM 820 C C . ALA A 1 112 ? 6.513 14.372 -7.718 1.00 77.69 112 ALA A C 1
ATOM 822 O O . ALA A 1 112 ? 5.818 15.332 -7.389 1.00 77.69 112 ALA A O 1
ATOM 823 N N . ASP A 1 113 ? 7.201 14.339 -8.864 1.00 77.31 113 ASP A N 1
ATOM 824 C CA . ASP A 1 113 ? 7.228 15.432 -9.846 1.00 77.31 113 ASP A CA 1
ATOM 825 C C . ASP A 1 113 ? 6.007 15.435 -10.787 1.00 77.31 113 ASP A C 1
ATOM 827 O O . ASP A 1 113 ? 5.739 16.437 -11.450 1.00 77.31 113 ASP A O 1
ATOM 831 N N . ALA A 1 114 ? 5.260 14.327 -10.840 1.00 80.31 114 ALA A N 1
ATOM 832 C CA . ALA A 1 114 ? 4.079 14.142 -11.684 1.00 80.31 114 ALA A CA 1
ATOM 833 C C . ALA A 1 114 ? 2.944 13.469 -10.880 1.00 80.31 114 ALA A C 1
ATOM 835 O O . ALA A 1 114 ? 2.577 12.328 -11.155 1.00 80.31 114 ALA A O 1
ATOM 836 N N . PRO A 1 115 ? 2.384 14.155 -9.864 1.00 74.88 115 PRO A N 1
ATOM 837 C CA . PRO A 1 115 ? 1.462 13.558 -8.896 1.00 74.88 115 PRO A CA 1
ATOM 838 C C . PRO A 1 115 ? 0.113 13.125 -9.489 1.00 74.88 115 PRO A C 1
ATOM 840 O O . PRO A 1 115 ? -0.593 12.333 -8.874 1.00 74.88 115 PRO A O 1
ATOM 843 N N . ASP A 1 116 ? -0.246 13.633 -10.671 1.00 78.56 116 ASP A N 1
ATOM 844 C CA . ASP A 1 116 ? -1.496 13.313 -11.369 1.00 78.56 116 ASP A CA 1
ATOM 845 C C . ASP A 1 116 ? -1.363 12.132 -12.349 1.00 78.56 116 ASP A C 1
ATOM 847 O O . ASP A 1 116 ? -2.368 11.666 -12.899 1.00 78.56 116 ASP A O 1
ATOM 851 N N . GLU A 1 117 ? -0.140 11.639 -12.574 1.00 79.56 117 GLU A N 1
ATOM 852 C CA . GLU A 1 117 ? 0.148 10.548 -13.503 1.00 79.56 117 GLU A CA 1
ATOM 853 C C . GLU A 1 117 ? 0.489 9.265 -12.735 1.00 79.56 117 GLU A C 1
ATOM 855 O O . GLU A 1 117 ? 1.365 9.277 -11.867 1.00 79.56 117 GLU A O 1
ATOM 860 N N . PRO A 1 118 ? -0.187 8.139 -13.022 1.00 78.50 118 PRO A N 1
ATOM 861 C CA . PRO A 1 118 ? 0.181 6.873 -12.414 1.00 78.50 118 PRO A CA 1
ATOM 862 C C . PRO A 1 118 ? 1.563 6.434 -12.903 1.00 78.50 118 PRO A C 1
ATOM 864 O O . PRO A 1 118 ? 1.944 6.669 -14.052 1.00 78.50 118 PRO A O 1
ATOM 867 N N . CYS A 1 119 ? 2.292 5.757 -12.022 1.00 73.62 119 CYS A N 1
ATOM 868 C CA . CYS A 1 119 ? 3.490 5.024 -12.386 1.00 73.62 119 CYS A CA 1
ATOM 869 C C . CYS A 1 119 ? 3.124 3.977 -13.462 1.00 73.62 119 CYS A C 1
ATOM 871 O O . CYS A 1 119 ? 2.055 3.363 -13.347 1.00 73.62 119 CYS A O 1
ATOM 873 N N . PRO A 1 120 ? 3.945 3.826 -14.518 1.00 62.44 120 PRO A N 1
ATOM 874 C CA . PRO A 1 120 ? 3.692 2.882 -15.605 1.00 62.44 120 PRO A CA 1
ATOM 875 C C . PRO A 1 120 ? 3.667 1.416 -15.164 1.00 62.44 120 PRO A C 1
ATOM 877 O O . PRO A 1 120 ? 4.274 1.087 -14.118 1.00 62.44 120 PRO A O 1
#

Sequence (120 aa):
MFDDAAFAAEAAAYLDAHPETEKVELLFPDANGVIRGKWVPADDLPKLASASVRLPISAYALDIWGEDVDAAGLALALGDPDGLAHPAPGTLVPVPWAVRPTAQVMMSLSPADAPDEPCP